Protein AF-A0A8J5LSR2-F1 (afdb_monomer)

Organism: Zingiber officinale (NCBI:txid94328)

Structure (mmCIF, N/CA/C/O backbone):
data_AF-A0A8J5LSR2-F1
#
_entry.id   AF-A0A8J5LSR2-F1
#
loop_
_atom_site.group_PDB
_atom_site.id
_atom_site.type_symbol
_atom_site.label_atom_id
_atom_site.label_alt_id
_atom_site.label_comp_id
_atom_site.label_asym_id
_atom_site.label_entity_id
_atom_site.label_seq_id
_atom_site.pdbx_PDB_ins_code
_atom_site.Cartn_x
_atom_site.Cartn_y
_atom_site.Cartn_z
_atom_site.occupancy
_atom_site.B_iso_or_equiv
_atom_site.auth_seq_id
_atom_site.auth_comp_id
_atom_site.auth_asym_id
_atom_site.auth_atom_id
_atom_site.pdbx_PDB_model_num
ATOM 1 N N . MET A 1 1 ? 14.398 -12.333 18.597 1.00 71.19 1 MET A N 1
ATOM 2 C CA . MET A 1 1 ? 13.715 -13.521 18.032 1.00 71.19 1 MET A CA 1
ATOM 3 C C . MET A 1 1 ? 12.807 -14.105 19.109 1.00 71.19 1 MET A C 1
ATOM 5 O O . MET A 1 1 ? 13.184 -14.011 20.267 1.00 71.19 1 MET A O 1
ATOM 9 N N . GLY A 1 2 ? 11.626 -14.633 18.764 1.00 87.81 2 GLY A N 1
ATOM 10 C CA . GLY A 1 2 ? 10.712 -15.279 19.732 1.00 87.81 2 GLY A CA 1
ATOM 11 C C . GLY A 1 2 ? 9.603 -14.403 20.339 1.00 87.81 2 GLY A C 1
ATOM 12 O O . GLY A 1 2 ? 8.911 -14.847 21.247 1.00 87.81 2 GLY A O 1
ATOM 13 N N . LYS A 1 3 ? 9.402 -13.170 19.854 1.00 85.56 3 LYS A N 1
ATOM 14 C CA . LYS A 1 3 ? 8.295 -12.312 20.309 1.00 85.56 3 LYS A CA 1
ATOM 15 C C . LYS A 1 3 ? 7.007 -12.688 19.572 1.00 85.56 3 LYS A C 1
ATOM 17 O O . LYS A 1 3 ? 7.012 -12.768 18.344 1.00 85.56 3 LYS A O 1
ATOM 22 N N . LEU A 1 4 ? 5.915 -12.887 20.309 1.00 86.25 4 LEU A N 1
ATOM 23 C CA . LEU A 1 4 ? 4.597 -13.124 19.722 1.00 86.25 4 LEU A CA 1
ATOM 24 C C . LEU A 1 4 ? 4.147 -11.889 18.929 1.00 86.25 4 LEU A C 1
ATOM 26 O O . LEU A 1 4 ? 4.221 -10.763 19.422 1.00 86.25 4 LEU A O 1
ATOM 30 N N . LYS A 1 5 ? 3.675 -12.103 17.698 1.00 88.12 5 LYS A N 1
ATOM 31 C CA . LYS A 1 5 ? 3.089 -11.041 16.880 1.00 88.12 5 LYS A CA 1
ATOM 32 C C . LYS A 1 5 ? 1.628 -10.852 17.271 1.00 88.12 5 LYS A C 1
ATOM 34 O O . LYS A 1 5 ? 0.807 -11.741 17.053 1.00 88.12 5 LYS A O 1
ATOM 39 N N . ASN A 1 6 ? 1.305 -9.693 17.834 1.00 89.88 6 ASN A N 1
ATOM 40 C CA . ASN A 1 6 ? -0.074 -9.351 18.169 1.00 89.88 6 ASN A CA 1
ATOM 41 C C . ASN A 1 6 ? -0.936 -9.254 16.900 1.00 89.88 6 ASN A C 1
ATOM 43 O O . ASN A 1 6 ? -0.459 -8.864 15.830 1.00 89.88 6 ASN A O 1
ATOM 47 N N . ARG A 1 7 ? -2.225 -9.588 17.035 1.00 90.31 7 ARG A N 1
ATOM 48 C CA . ARG A 1 7 ? -3.204 -9.447 15.953 1.00 90.31 7 ARG A CA 1
ATOM 49 C C . ARG A 1 7 ? -3.399 -7.967 15.619 1.00 90.31 7 ARG A C 1
ATOM 51 O O . ARG A 1 7 ? -3.663 -7.170 16.514 1.00 90.31 7 ARG A O 1
ATOM 58 N N . ILE A 1 8 ? -3.303 -7.636 14.334 1.00 91.88 8 ILE A N 1
ATOM 59 C CA . ILE A 1 8 ? -3.569 -6.288 13.821 1.00 91.88 8 ILE A CA 1
ATOM 60 C C . ILE A 1 8 ? -5.076 -6.031 13.851 1.00 91.88 8 ILE A C 1
ATOM 62 O O . ILE A 1 8 ? -5.851 -6.887 13.414 1.00 91.88 8 ILE A O 1
ATOM 66 N N . LYS A 1 9 ? -5.485 -4.868 14.365 1.00 92.19 9 LYS A N 1
ATOM 67 C CA . LYS A 1 9 ? -6.885 -4.431 14.380 1.00 92.19 9 LYS A CA 1
ATOM 68 C C . LYS A 1 9 ? -7.137 -3.369 13.301 1.00 92.19 9 LYS A C 1
ATOM 70 O O . LYS A 1 9 ? -6.197 -2.681 12.907 1.00 92.19 9 LYS A O 1
ATOM 75 N N . PRO A 1 10 ? -8.391 -3.171 12.854 1.00 92.06 10 PRO A N 1
ATOM 76 C CA . PRO A 1 10 ? -8.761 -2.078 11.947 1.00 92.06 10 PRO A CA 1
ATOM 77 C C . PRO A 1 10 ? -8.236 -0.700 12.376 1.00 92.06 10 PRO A C 1
ATOM 79 O O . PRO A 1 10 ? -7.777 0.077 11.542 1.00 92.06 10 PRO A O 1
ATOM 82 N N . ARG A 1 11 ? -8.209 -0.436 13.688 1.00 91.69 11 ARG A N 1
ATOM 83 C CA . ARG A 1 11 ? -7.714 0.819 14.286 1.00 91.69 11 ARG A CA 1
ATOM 84 C C . ARG A 1 11 ? -6.217 1.077 14.099 1.00 91.69 11 ARG A C 1
ATOM 86 O O . ARG A 1 11 ? -5.768 2.193 14.341 1.00 91.69 11 ARG A O 1
ATOM 93 N N . ASP A 1 12 ? -5.449 0.070 13.691 1.00 92.62 12 ASP A N 1
ATOM 94 C CA . ASP A 1 12 ? -4.008 0.184 13.435 1.00 92.62 12 ASP A CA 1
ATOM 95 C C . ASP A 1 12 ? -3.692 0.379 11.944 1.00 92.62 12 ASP A C 1
ATOM 97 O O . ASP A 1 12 ? -2.548 0.671 11.588 1.00 92.62 12 ASP A O 1
ATOM 101 N N . ILE A 1 13 ? -4.693 0.208 11.075 1.00 94.06 13 ILE A N 1
ATOM 102 C CA . ILE A 1 13 ? -4.546 0.184 9.620 1.00 94.06 13 ILE A CA 1
ATOM 103 C C . ILE A 1 13 ? -4.929 1.545 9.041 1.00 94.06 13 ILE A C 1
ATOM 105 O O . ILE A 1 13 ? -6.024 2.056 9.291 1.00 94.06 13 ILE A O 1
ATOM 109 N N . THR A 1 14 ? -4.040 2.096 8.219 1.00 94.81 14 THR A N 1
ATOM 110 C CA . THR A 1 14 ? -4.308 3.274 7.391 1.00 94.81 14 THR A CA 1
ATOM 111 C C . THR A 1 14 ? -4.591 2.828 5.963 1.00 94.81 14 THR A C 1
ATOM 113 O O . THR A 1 14 ? -3.807 2.077 5.379 1.00 94.81 14 THR A O 1
ATOM 116 N N . ILE A 1 15 ? -5.701 3.297 5.399 1.00 95.00 15 ILE A N 1
ATOM 117 C CA . ILE A 1 15 ? -6.128 2.983 4.031 1.00 95.00 15 ILE A CA 1
ATOM 118 C C . ILE A 1 15 ? -5.805 4.159 3.117 1.00 95.00 15 ILE A C 1
ATOM 120 O O . ILE A 1 15 ? -5.948 5.309 3.521 1.00 95.00 15 ILE A O 1
ATOM 124 N N . ASN A 1 16 ? -5.393 3.869 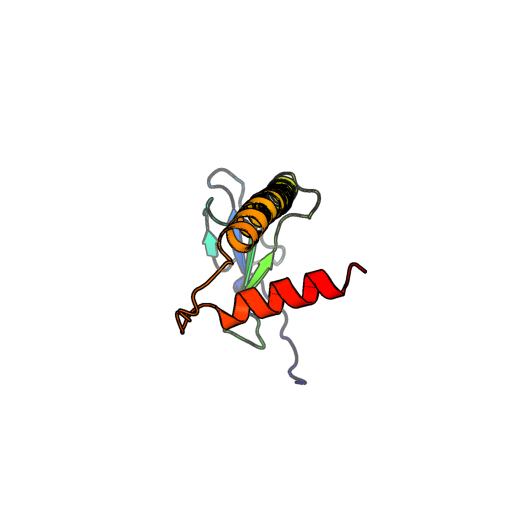1.887 1.00 95.00 16 ASN A N 1
ATOM 125 C CA . ASN A 1 16 ? -5.299 4.839 0.809 1.00 95.00 16 ASN A CA 1
ATOM 126 C C . ASN A 1 16 ? -6.270 4.482 -0.309 1.00 95.00 16 ASN A C 1
ATOM 128 O O . ASN A 1 16 ? -6.260 3.364 -0.825 1.00 95.00 16 ASN A O 1
ATOM 132 N N . ILE A 1 17 ? -7.120 5.438 -0.662 1.00 94.88 17 ILE A N 1
ATOM 133 C CA . ILE A 1 17 ? -8.176 5.258 -1.651 1.00 94.88 17 ILE A CA 1
ATOM 134 C C . ILE A 1 17 ? -8.339 6.531 -2.488 1.00 94.88 17 ILE A C 1
ATOM 136 O O . ILE A 1 17 ? -7.980 7.618 -2.048 1.00 94.88 17 ILE A O 1
ATOM 140 N N . GLY A 1 18 ? -8.880 6.427 -3.703 1.00 92.38 18 GLY A N 1
ATOM 141 C CA . GLY A 1 18 ? -9.234 7.606 -4.499 1.00 92.38 18 GLY A CA 1
ATOM 142 C C . GLY A 1 18 ? -10.288 8.470 -3.794 1.00 92.38 18 GLY A C 1
ATOM 143 O O . GLY A 1 18 ? -11.116 7.945 -3.054 1.00 92.38 18 GLY A O 1
ATOM 144 N N . LYS A 1 19 ? -10.261 9.789 -4.018 1.00 89.88 19 LYS A N 1
ATOM 145 C CA . LYS A 1 19 ? -11.185 10.746 -3.372 1.00 89.88 19 LYS A CA 1
ATOM 146 C C . LYS A 1 19 ? -12.660 10.446 -3.653 1.00 89.88 19 LYS A C 1
ATOM 148 O O . LYS A 1 19 ? -13.495 10.656 -2.785 1.00 89.88 19 LYS A O 1
ATOM 153 N N . ASP A 1 20 ? -12.944 9.924 -4.842 1.00 91.00 20 ASP A N 1
ATOM 154 C CA . ASP A 1 20 ? -14.307 9.663 -5.319 1.00 91.00 20 ASP A CA 1
ATOM 155 C C . ASP A 1 20 ? -14.752 8.209 -5.097 1.00 91.00 20 ASP A C 1
ATOM 157 O O . ASP A 1 20 ? -15.865 7.826 -5.452 1.00 91.00 20 ASP A O 1
ATOM 161 N N . ALA A 1 21 ? -13.875 7.367 -4.548 1.00 90.62 21 ALA A N 1
ATOM 162 C CA . ALA A 1 21 ? -14.156 5.954 -4.358 1.00 90.62 21 ALA A CA 1
ATOM 163 C C . ALA A 1 21 ? -14.808 5.697 -2.985 1.00 90.62 21 ALA A C 1
ATOM 165 O O . ALA A 1 21 ? -14.447 6.339 -1.995 1.00 90.62 21 ALA A O 1
ATOM 166 N N . PRO A 1 22 ? -15.750 4.740 -2.898 1.00 91.31 22 PRO A N 1
ATOM 167 C CA . PRO A 1 22 ? -16.424 4.426 -1.646 1.00 91.31 22 PRO A CA 1
ATOM 168 C C . PRO A 1 22 ? -15.434 3.853 -0.628 1.00 91.31 22 PRO A C 1
ATOM 170 O O . PRO A 1 22 ? -14.698 2.907 -0.917 1.00 91.31 22 PRO A O 1
ATOM 173 N N . ILE A 1 23 ? -15.432 4.416 0.581 1.00 89.88 23 ILE A N 1
ATOM 174 C CA . ILE A 1 23 ? -14.5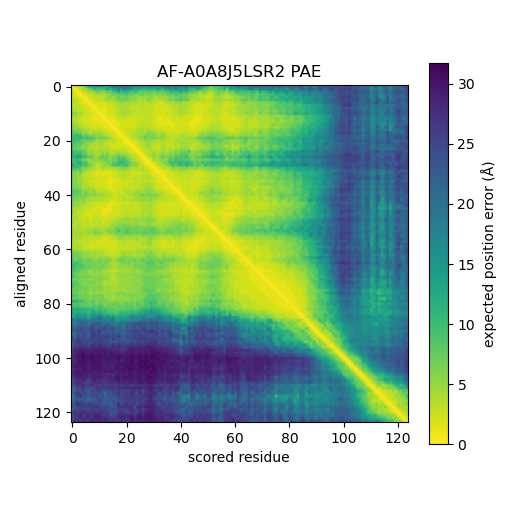87 3.941 1.680 1.00 89.88 23 ILE A CA 1
ATOM 175 C C . ILE A 1 23 ? -15.077 2.545 2.098 1.00 89.88 23 ILE A C 1
ATOM 177 O O . ILE A 1 23 ? -16.268 2.389 2.374 1.00 89.88 23 ILE A O 1
ATOM 181 N N . PRO A 1 24 ? -14.197 1.531 2.173 1.00 87.62 24 PRO A N 1
ATOM 182 C CA . PRO A 1 24 ? -14.599 0.190 2.570 1.00 87.62 24 PRO A CA 1
ATOM 183 C C . PRO A 1 24 ? -15.073 0.178 4.023 1.00 87.62 24 PRO A C 1
ATOM 185 O O . PRO A 1 24 ? -14.420 0.741 4.907 1.00 87.62 24 PRO A O 1
ATOM 188 N N . GLU A 1 25 ? -16.182 -0.503 4.290 1.00 87.00 25 GLU A N 1
ATOM 189 C CA . GLU A 1 25 ? -16.656 -0.706 5.655 1.00 87.00 25 GLU A CA 1
ATOM 190 C C . GLU A 1 25 ? -15.714 -1.632 6.432 1.00 87.00 25 GLU A C 1
ATOM 192 O O . GLU A 1 25 ? -15.109 -2.563 5.888 1.00 87.00 25 GLU A O 1
ATOM 197 N N . CYS A 1 26 ? -15.567 -1.374 7.732 1.00 87.06 26 CYS A N 1
ATOM 198 C CA . CYS A 1 26 ? -14.827 -2.278 8.599 1.00 87.06 26 CYS A CA 1
ATOM 199 C C . CYS A 1 26 ? -15.607 -3.584 8.769 1.00 87.06 26 CYS A C 1
ATOM 201 O O . CYS A 1 26 ? -16.779 -3.577 9.132 1.00 87.06 26 CYS A O 1
ATOM 203 N N . SER A 1 27 ? -14.924 -4.717 8.603 1.00 81.25 27 SER A N 1
ATOM 204 C CA . SER A 1 27 ? -15.518 -6.047 8.795 1.00 81.25 27 SER A CA 1
ATOM 205 C C . SER A 1 27 ? -15.887 -6.362 10.251 1.00 81.25 27 SER A C 1
ATOM 207 O O . SER A 1 27 ? -16.574 -7.347 10.508 1.00 81.25 27 SER A O 1
ATOM 209 N N . ILE A 1 28 ? -15.423 -5.553 11.210 1.00 84.69 28 ILE A N 1
ATOM 210 C CA . ILE A 1 28 ? -15.698 -5.712 12.640 1.00 84.69 28 ILE A CA 1
ATOM 211 C C . ILE A 1 28 ? -16.719 -4.647 13.076 1.00 84.69 28 ILE A C 1
ATOM 213 O O . ILE A 1 28 ? -16.426 -3.453 12.945 1.00 84.69 28 ILE A O 1
ATOM 217 N N . PRO A 1 29 ? -17.881 -5.045 13.634 1.00 83.31 29 PRO A N 1
ATOM 218 C CA . PRO A 1 29 ? -18.904 -4.110 14.093 1.00 83.31 29 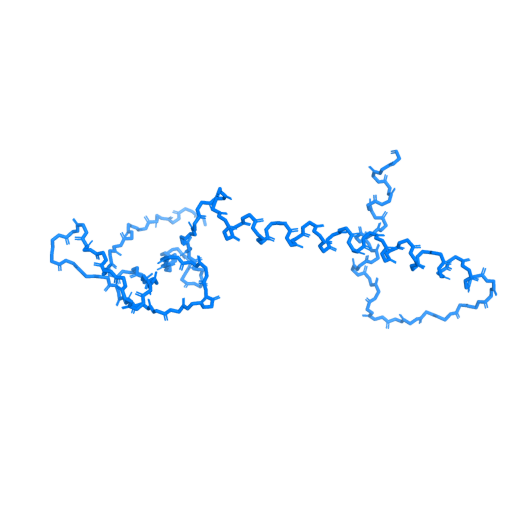PRO A CA 1
ATOM 219 C C . PRO A 1 29 ? -18.361 -3.127 15.137 1.00 83.31 29 PRO A C 1
ATOM 221 O O . PRO A 1 29 ? -17.739 -3.528 16.119 1.00 83.31 29 PRO A O 1
ATOM 224 N N . GLY A 1 30 ? -18.606 -1.831 14.934 1.00 84.94 30 GLY A N 1
ATOM 225 C CA . GLY A 1 30 ? -18.199 -0.773 15.868 1.00 84.94 30 GLY A CA 1
ATOM 226 C C . GLY A 1 30 ? -16.716 -0.387 15.816 1.00 84.94 30 GLY A C 1
ATOM 227 O O . GLY A 1 30 ? -16.289 0.491 16.568 1.00 84.94 30 GLY A O 1
ATOM 228 N N . GLU A 1 31 ? -15.920 -0.994 14.932 1.00 88.31 31 GLU A N 1
ATOM 229 C CA . GLU A 1 31 ? -14.552 -0.551 14.667 1.00 88.31 31 GLU A CA 1
ATOM 230 C C . GLU A 1 31 ? -14.473 0.367 13.445 1.00 88.31 31 GLU A C 1
ATOM 232 O O . GLU A 1 31 ? -15.338 0.372 12.573 1.00 88.31 31 GLU A O 1
ATOM 237 N N . ARG A 1 32 ? -13.428 1.196 13.424 1.00 89.88 32 ARG A N 1
ATOM 238 C CA . ARG A 1 32 ? -13.124 2.133 12.343 1.00 89.88 32 ARG A CA 1
ATOM 239 C C . ARG A 1 32 ? -11.654 2.000 11.972 1.00 89.88 32 ARG A C 1
ATOM 241 O O . ARG A 1 32 ? -10.833 1.643 12.822 1.00 89.88 32 ARG A O 1
ATOM 248 N N . TRP A 1 33 ? -11.339 2.306 10.718 1.00 93.00 33 TRP A N 1
ATOM 249 C CA . TRP A 1 33 ? -9.962 2.443 10.255 1.00 93.00 33 TRP A CA 1
ATOM 250 C C . TRP A 1 33 ? -9.241 3.536 11.037 1.00 93.00 33 TRP A C 1
ATOM 252 O O . TRP A 1 33 ? -9.872 4.487 11.504 1.00 93.00 33 TRP A O 1
ATOM 262 N N . LYS A 1 34 ? -7.918 3.415 11.158 1.00 93.12 34 LYS A N 1
ATOM 263 C CA . LYS A 1 34 ? -7.100 4.434 11.819 1.00 93.12 34 LYS A CA 1
ATOM 264 C C . LYS A 1 34 ? -7.241 5.787 11.134 1.00 93.12 34 LYS A C 1
ATOM 266 O O . LYS A 1 34 ? -7.443 6.809 11.779 1.00 93.12 34 LYS A O 1
ATOM 271 N N . GLU A 1 35 ? -7.076 5.762 9.818 1.00 93.62 35 GLU A N 1
ATOM 272 C CA . GLU A 1 35 ? -7.051 6.931 8.954 1.00 93.62 35 GLU A CA 1
ATOM 273 C C . GLU A 1 35 ? -7.334 6.488 7.515 1.00 93.62 35 GLU A C 1
ATOM 275 O O . GLU A 1 35 ? -6.925 5.398 7.099 1.00 93.62 35 GLU A O 1
ATOM 280 N N . VAL A 1 36 ? -8.013 7.345 6.755 1.00 93.38 36 VAL A N 1
ATOM 281 C CA . VAL A 1 36 ? -8.219 7.186 5.314 1.00 93.38 36 VAL A CA 1
ATOM 282 C C . VAL A 1 36 ? -7.504 8.340 4.619 1.00 93.38 36 VAL A C 1
ATOM 284 O O . VAL A 1 36 ? -7.778 9.504 4.902 1.00 93.38 36 VAL A O 1
ATOM 287 N N . LYS A 1 37 ? -6.554 8.010 3.745 1.00 94.31 37 LYS A N 1
ATOM 288 C CA . LYS A 1 37 ? -5.772 8.947 2.937 1.00 94.31 37 LYS A CA 1
ATOM 289 C C . LYS A 1 37 ? -6.167 8.846 1.468 1.00 94.31 37 LYS A C 1
ATOM 291 O O . LYS A 1 37 ? -6.698 7.830 1.023 1.00 94.31 37 LYS A O 1
ATOM 296 N N . HIS A 1 38 ? -5.873 9.913 0.734 1.00 93.69 38 HIS A N 1
ATOM 297 C CA . HIS A 1 38 ? -6.124 10.021 -0.700 1.00 93.69 38 HIS A CA 1
ATOM 298 C C . HIS A 1 38 ? -4.881 10.569 -1.408 1.00 93.69 38 HIS A C 1
ATOM 300 O O . HIS A 1 38 ? -4.865 11.709 -1.878 1.00 93.69 38 HIS A O 1
ATOM 306 N N . ASP A 1 39 ? -3.810 9.781 -1.404 1.00 93.56 39 ASP A N 1
ATOM 307 C CA . ASP A 1 39 ? -2.540 10.107 -2.045 1.00 93.56 39 ASP A CA 1
ATOM 308 C C . ASP A 1 39 ? -2.354 9.276 -3.320 1.00 93.56 39 ASP A C 1
ATOM 310 O O . ASP A 1 39 ? -2.330 8.044 -3.293 1.00 93.56 39 ASP A O 1
ATOM 314 N N . ASN A 1 40 ? -2.206 9.975 -4.445 1.00 90.69 40 ASN A N 1
ATOM 315 C CA . ASN A 1 40 ? -2.037 9.375 -5.768 1.00 90.69 40 ASN A CA 1
ATOM 316 C C . ASN A 1 40 ? -0.561 9.132 -6.125 1.00 90.69 40 ASN A C 1
ATOM 318 O O . ASN A 1 40 ? -0.279 8.501 -7.139 1.00 90.69 40 ASN A O 1
ATOM 322 N N . ASN A 1 41 ? 0.385 9.631 -5.320 1.00 90.94 41 ASN A N 1
ATOM 323 C CA . ASN A 1 41 ? 1.818 9.432 -5.559 1.00 90.94 41 ASN A CA 1
ATOM 324 C C . ASN A 1 41 ? 2.308 8.073 -5.054 1.00 90.94 41 ASN A C 1
ATOM 326 O O . ASN A 1 41 ? 3.369 7.589 -5.450 1.00 90.94 41 ASN A O 1
ATOM 330 N N . VAL A 1 42 ? 1.548 7.459 -4.150 1.00 90.75 42 VAL A N 1
ATOM 331 C CA . VAL A 1 42 ? 1.871 6.170 -3.552 1.00 90.75 42 VAL A CA 1
ATOM 332 C C . VAL A 1 42 ? 1.082 5.049 -4.213 1.00 90.75 42 VAL A C 1
ATOM 334 O O . VAL A 1 42 ? -0.042 5.223 -4.670 1.00 90.75 42 VAL A O 1
ATOM 337 N N . THR A 1 43 ? 1.679 3.859 -4.243 1.00 92.19 43 THR A N 1
ATOM 338 C CA . THR A 1 43 ? 1.086 2.679 -4.898 1.00 92.19 43 THR A CA 1
ATOM 339 C C . THR A 1 43 ? 0.520 1.653 -3.916 1.00 92.19 43 THR A C 1
ATOM 341 O O . THR A 1 43 ? 0.008 0.613 -4.336 1.00 92.19 43 THR A O 1
ATOM 344 N N . TRP A 1 44 ? 0.638 1.905 -2.610 1.00 94.19 44 TRP A N 1
ATOM 345 C CA . TRP A 1 44 ? 0.067 1.048 -1.575 1.00 94.19 44 TRP A CA 1
ATOM 346 C C . TRP A 1 44 ? -1.408 1.389 -1.341 1.00 94.19 44 TRP A C 1
ATOM 348 O O . TRP A 1 44 ? -1.821 2.543 -1.433 1.00 94.19 44 TRP A O 1
ATOM 358 N N . LEU A 1 45 ? -2.190 0.357 -1.031 1.00 93.06 45 LEU A N 1
ATOM 359 C CA . LEU A 1 45 ? -3.627 0.444 -0.754 1.00 93.06 45 LEU A CA 1
ATOM 360 C C . LEU A 1 45 ? -3.907 0.555 0.744 1.00 93.06 45 LEU A C 1
ATOM 362 O O . LEU A 1 45 ? -4.841 1.222 1.171 1.00 93.06 45 LEU A O 1
ATOM 366 N N . ALA A 1 46 ? -3.091 -0.106 1.558 1.00 94.50 46 ALA A N 1
ATOM 367 C CA . ALA A 1 46 ? -3.165 -0.024 3.006 1.00 94.50 46 ALA A CA 1
ATOM 368 C C . ALA A 1 46 ? -1.783 -0.250 3.607 1.00 94.50 46 ALA A C 1
ATOM 370 O O . ALA A 1 46 ? -0.950 -0.946 3.016 1.00 94.50 46 ALA A O 1
ATOM 371 N N . PHE A 1 47 ? -1.544 0.305 4.787 1.00 95.44 47 PHE A N 1
ATOM 372 C CA . PHE A 1 47 ? -0.344 0.011 5.557 1.00 95.44 47 PHE A CA 1
ATOM 373 C C . PHE A 1 47 ? -0.612 0.025 7.059 1.00 95.44 47 PHE A C 1
ATOM 375 O O . PHE A 1 47 ? -1.587 0.609 7.534 1.00 95.44 47 PHE A O 1
ATOM 382 N N . TRP A 1 48 ? 0.271 -0.632 7.804 1.00 95.19 48 TRP A N 1
ATOM 383 C CA . TRP A 1 48 ? 0.280 -0.625 9.266 1.00 95.19 48 TRP A CA 1
ATOM 384 C C . TRP A 1 48 ? 1.706 -0.789 9.801 1.00 95.19 48 TRP A C 1
ATOM 386 O O . TRP A 1 48 ? 2.617 -1.226 9.089 1.00 95.19 48 TRP A O 1
ATOM 396 N N . ASN A 1 49 ? 1.892 -0.453 11.076 1.00 93.31 49 ASN A N 1
ATOM 397 C CA . ASN A 1 49 ? 3.167 -0.627 11.774 1.00 93.31 49 ASN A CA 1
ATOM 398 C C . ASN A 1 49 ? 3.293 -2.066 12.279 1.00 93.31 49 ASN A C 1
ATOM 400 O O . ASN A 1 49 ? 2.327 -2.619 12.810 1.00 93.31 49 ASN A O 1
ATOM 404 N N . ASP A 1 50 ? 4.474 -2.678 12.165 1.00 90.81 50 ASP A N 1
ATOM 405 C CA . ASP A 1 50 ? 4.677 -4.008 12.741 1.00 90.81 50 ASP A CA 1
ATOM 406 C C . ASP A 1 50 ? 4.706 -3.936 14.290 1.00 90.81 50 ASP A C 1
ATOM 408 O O . ASP A 1 50 ? 5.491 -3.163 14.848 1.00 90.81 50 ASP A O 1
ATOM 412 N N . PRO A 1 51 ? 3.905 -4.744 15.019 1.00 88.31 51 PRO A N 1
ATOM 413 C CA . PRO A 1 51 ? 3.918 -4.772 16.487 1.00 88.31 51 PRO A CA 1
ATOM 414 C C . PRO A 1 51 ? 5.267 -5.189 17.089 1.00 88.31 51 PRO A C 1
ATOM 416 O O . PRO A 1 51 ? 5.559 -4.893 18.252 1.00 88.31 51 PRO A O 1
ATOM 419 N N . ILE A 1 52 ? 6.082 -5.927 16.330 1.00 89.38 52 ILE A N 1
ATOM 420 C CA . ILE A 1 52 ? 7.407 -6.364 16.775 1.00 89.38 52 ILE A CA 1
ATOM 421 C C . ILE A 1 52 ? 8.417 -5.232 16.587 1.00 89.38 52 ILE A C 1
ATOM 423 O O . ILE A 1 52 ? 9.155 -4.925 17.524 1.00 89.38 52 ILE A O 1
ATOM 427 N N . ASN A 1 53 ? 8.402 -4.598 15.411 1.00 88.81 53 ASN A N 1
ATOM 428 C CA . ASN A 1 53 ? 9.322 -3.539 15.009 1.00 88.81 53 ASN A CA 1
ATOM 429 C C . ASN A 1 53 ? 8.537 -2.278 14.607 1.00 88.81 53 ASN A C 1
ATOM 431 O O . ASN A 1 53 ? 8.225 -2.111 13.431 1.00 88.81 53 ASN A O 1
ATOM 435 N N . PRO A 1 54 ? 8.283 -1.337 15.535 1.00 84.44 54 PRO A N 1
ATOM 436 C CA . PRO A 1 54 ? 7.461 -0.154 15.258 1.00 84.44 54 PRO A CA 1
ATOM 437 C C . PRO A 1 54 ? 8.022 0.781 14.178 1.00 84.44 54 PRO A C 1
ATOM 439 O O . PRO A 1 54 ? 7.293 1.612 13.648 1.00 84.44 54 PRO A O 1
ATOM 442 N N . LYS A 1 55 ? 9.324 0.670 13.878 1.00 88.94 55 LYS A N 1
ATOM 443 C CA . LYS A 1 55 ? 10.001 1.427 12.814 1.00 88.94 55 LYS A CA 1
ATOM 444 C C . LYS A 1 55 ? 9.740 0.857 11.416 1.00 88.94 55 LYS A C 1
ATOM 446 O O . LYS A 1 55 ? 10.043 1.520 10.431 1.00 88.94 55 LYS A O 1
ATOM 451 N N . GLU A 1 56 ? 9.244 -0.374 11.328 1.00 91.44 56 GLU A N 1
ATOM 452 C CA . GLU A 1 56 ? 8.995 -1.057 10.067 1.00 91.44 56 GLU A CA 1
ATOM 453 C C . GLU A 1 56 ? 7.509 -0.981 9.706 1.00 91.44 56 GLU A C 1
ATOM 455 O O . GLU A 1 56 ? 6.628 -1.323 10.500 1.00 91.44 56 GLU A O 1
ATOM 460 N N . PHE A 1 57 ? 7.244 -0.563 8.473 1.00 93.69 57 PHE A N 1
ATOM 461 C CA . PHE A 1 57 ? 5.902 -0.473 7.918 1.00 93.69 57 PHE A CA 1
ATOM 462 C C . PHE A 1 57 ? 5.651 -1.656 6.992 1.00 93.69 57 PHE A C 1
ATOM 464 O O . PHE A 1 57 ? 6.496 -2.016 6.169 1.00 93.69 57 PHE A O 1
ATOM 471 N N . LYS A 1 58 ? 4.470 -2.255 7.112 1.00 94.19 58 LYS A N 1
ATOM 472 C CA . LYS A 1 58 ? 3.994 -3.290 6.196 1.00 94.19 58 LYS A CA 1
ATOM 473 C C . LYS A 1 58 ? 2.949 -2.675 5.279 1.00 94.19 58 LYS A C 1
ATOM 475 O O . LYS A 1 58 ? 2.060 -1.975 5.752 1.00 94.19 58 LYS A O 1
ATOM 480 N N . TYR A 1 59 ? 3.069 -2.952 3.986 1.00 95.00 59 TYR A N 1
ATOM 481 C CA . TYR A 1 59 ? 2.240 -2.366 2.937 1.00 95.00 59 TYR A CA 1
ATOM 482 C C . TYR A 1 59 ? 1.487 -3.451 2.176 1.00 95.00 59 TYR A C 1
ATOM 484 O O . TYR A 1 59 ? 2.016 -4.537 1.933 1.00 95.00 59 TYR A O 1
ATOM 492 N N . VAL A 1 60 ? 0.277 -3.119 1.744 1.00 94.25 60 VAL A N 1
ATOM 493 C CA . VAL A 1 60 ? -0.520 -3.906 0.804 1.00 94.25 60 VAL A CA 1
ATOM 494 C C . VAL A 1 60 ? -0.421 -3.243 -0.557 1.00 94.25 60 VAL A C 1
ATOM 496 O O . VAL A 1 60 ? -0.763 -2.071 -0.708 1.00 94.25 60 VAL A O 1
ATOM 499 N N . PHE A 1 61 ? 0.042 -3.996 -1.546 1.00 92.81 61 PHE A N 1
ATOM 500 C CA . PHE A 1 61 ? 0.147 -3.545 -2.928 1.00 92.81 61 PHE A CA 1
ATOM 501 C C . PHE A 1 61 ? -0.831 -4.302 -3.821 1.00 92.81 61 PHE A C 1
ATOM 503 O O . PHE A 1 61 ? -1.327 -5.371 -3.467 1.00 92.81 61 PHE A O 1
ATOM 510 N N . LEU A 1 62 ? -1.055 -3.752 -5.012 1.00 90.69 62 LEU A N 1
ATOM 511 C CA . LEU A 1 62 ? -1.716 -4.460 -6.102 1.00 90.69 62 LEU A CA 1
ATOM 512 C C . LEU A 1 62 ? -0.948 -5.733 -6.483 1.00 90.69 62 LEU A C 1
ATOM 514 O O . LEU A 1 62 ? 0.276 -5.812 -6.335 1.00 90.69 62 LEU A O 1
ATOM 518 N N . ALA A 1 63 ? -1.680 -6.704 -7.028 1.00 91.12 63 ALA A N 1
ATOM 519 C CA . ALA A 1 63 ? -1.108 -7.935 -7.554 1.00 91.12 63 ALA A CA 1
ATOM 520 C C . ALA A 1 63 ? -0.075 -7.658 -8.662 1.00 91.12 63 ALA A C 1
ATOM 522 O O . ALA A 1 63 ? -0.166 -6.665 -9.389 1.00 91.12 63 ALA A O 1
ATOM 523 N N . ALA A 1 64 ? 0.881 -8.573 -8.832 1.00 88.38 64 ALA A N 1
ATOM 524 C CA . ALA A 1 64 ? 1.916 -8.468 -9.863 1.00 88.38 64 ALA A CA 1
ATOM 525 C C . ALA A 1 64 ? 1.344 -8.451 -11.294 1.00 88.38 64 ALA A C 1
ATOM 527 O O . ALA A 1 64 ? 1.921 -7.831 -12.178 1.00 88.38 64 ALA A O 1
ATOM 528 N N . SER A 1 65 ? 0.178 -9.068 -11.507 1.00 90.00 65 SER A N 1
ATOM 529 C CA . SER A 1 65 ? -0.547 -9.051 -12.783 1.00 90.00 65 SER A CA 1
ATOM 530 C C . SER A 1 65 ? -1.218 -7.710 -13.106 1.00 90.00 65 SER A C 1
ATOM 532 O O . SER A 1 65 ? -1.762 -7.548 -14.196 1.00 90.00 65 SER A O 1
ATOM 534 N N . SER A 1 66 ? -1.215 -6.746 -12.181 1.00 90.62 66 SER A N 1
ATOM 535 C CA . SER A 1 66 ? -1.800 -5.428 -12.430 1.00 90.62 66 SER A CA 1
ATOM 536 C C . SER A 1 66 ? -0.983 -4.629 -13.446 1.00 90.62 66 SER A C 1
ATOM 538 O O . SER A 1 66 ? 0.247 -4.701 -13.489 1.00 90.62 66 SER A O 1
ATOM 540 N N . SER A 1 67 ? -1.673 -3.804 -14.235 1.00 90.50 67 SER A N 1
ATOM 541 C CA . SER A 1 67 ? -1.050 -2.950 -15.252 1.00 90.50 67 SER A CA 1
ATOM 542 C C . SER A 1 67 ? 0.024 -2.029 -14.668 1.00 90.50 67 SER A C 1
ATOM 544 O O . SER A 1 67 ? 1.094 -1.898 -15.254 1.00 90.50 67 SER A O 1
ATOM 546 N N . LEU A 1 68 ? -0.223 -1.445 -13.490 1.00 87.81 68 LEU A N 1
ATOM 547 C CA . LEU A 1 68 ? 0.708 -0.541 -12.809 1.00 87.81 68 LEU A CA 1
ATOM 548 C C . LEU A 1 68 ? 2.037 -1.232 -12.458 1.00 87.81 68 LEU A C 1
ATOM 550 O O . LEU A 1 68 ? 3.115 -0.679 -12.687 1.00 87.81 68 LEU A O 1
ATOM 554 N N . LYS A 1 69 ? 1.966 -2.457 -11.919 1.00 89.88 69 LYS A N 1
ATOM 555 C CA . LYS A 1 69 ? 3.160 -3.254 -11.607 1.00 89.88 69 LYS A CA 1
ATOM 556 C C . LYS A 1 69 ? 3.866 -3.703 -12.883 1.00 89.88 69 LYS A C 1
ATOM 558 O O . LYS A 1 69 ? 5.076 -3.532 -12.977 1.00 89.88 69 LYS A O 1
ATOM 563 N N . GLY A 1 70 ? 3.117 -4.142 -13.895 1.00 91.00 70 GLY A N 1
ATOM 564 C CA . GLY A 1 70 ? 3.676 -4.504 -15.199 1.00 91.00 70 GLY A CA 1
ATOM 565 C C . GLY A 1 70 ? 4.416 -3.352 -15.892 1.00 91.00 70 GLY A C 1
ATOM 566 O O . GLY A 1 70 ? 5.491 -3.563 -16.448 1.00 91.00 70 GLY A O 1
ATOM 567 N N . GLN A 1 71 ? 3.892 -2.123 -15.825 1.00 91.62 71 GLN A N 1
ATOM 568 C CA . GLN A 1 71 ? 4.572 -0.931 -16.352 1.00 91.62 71 GLN A CA 1
ATOM 569 C C . GLN A 1 71 ? 5.870 -0.643 -15.593 1.00 91.62 71 GLN A C 1
ATOM 571 O O . GLN A 1 71 ? 6.916 -0.472 -16.218 1.00 91.62 71 GLN A O 1
ATOM 576 N N . SER A 1 72 ? 5.824 -0.684 -14.258 1.00 91.31 72 SER A N 1
ATOM 577 C CA . SER A 1 72 ? 7.011 -0.495 -13.412 1.00 91.31 72 SER A CA 1
ATOM 578 C C . SER A 1 72 ? 8.099 -1.537 -13.708 1.00 91.31 72 SER A C 1
ATOM 580 O O . SER A 1 72 ? 9.282 -1.206 -13.811 1.00 91.31 72 SER A O 1
ATOM 582 N N . ASP A 1 73 ? 7.704 -2.798 -13.896 1.00 90.69 73 ASP A N 1
ATOM 583 C CA . ASP A 1 73 ? 8.623 -3.887 -14.227 1.00 90.69 73 ASP A CA 1
ATOM 584 C C . ASP A 1 73 ? 9.194 -3.735 -15.641 1.00 90.69 73 ASP A C 1
ATOM 586 O O . ASP A 1 73 ? 10.397 -3.914 -15.845 1.00 90.69 73 ASP A O 1
ATOM 590 N N . LYS A 1 74 ? 8.376 -3.328 -16.619 1.00 92.38 74 LYS A N 1
ATOM 591 C CA . LYS A 1 74 ? 8.849 -3.016 -17.973 1.00 92.38 74 LYS A CA 1
ATOM 592 C C . LYS A 1 74 ? 9.902 -1.909 -17.943 1.00 92.38 74 LYS A C 1
ATOM 594 O O . LYS A 1 74 ? 10.973 -2.079 -18.520 1.00 92.38 74 LYS A O 1
ATOM 599 N N . GLU A 1 75 ? 9.638 -0.810 -17.242 1.00 93.12 75 GLU A N 1
ATOM 600 C CA . GLU A 1 75 ? 10.590 0.295 -17.100 1.00 93.12 75 GLU A CA 1
ATOM 601 C C . GLU A 1 75 ? 11.896 -0.141 -16.434 1.00 93.12 75 GLU A C 1
ATOM 603 O O . GLU A 1 75 ? 12.976 0.285 -16.849 1.00 93.12 75 GLU A O 1
ATOM 608 N N . LYS A 1 76 ? 11.821 -1.017 -15.426 1.00 93.25 76 LYS A N 1
ATOM 609 C CA . LYS A 1 76 ? 13.004 -1.606 -14.792 1.00 93.25 76 LYS A CA 1
ATOM 610 C C . LYS A 1 76 ? 13.864 -2.354 -15.817 1.00 93.25 76 LYS A C 1
ATOM 612 O O . LYS A 1 76 ? 15.080 -2.155 -15.844 1.00 93.25 76 LYS A O 1
ATOM 617 N N . TYR A 1 77 ? 13.260 -3.182 -16.670 1.00 92.19 77 TYR A N 1
ATOM 618 C CA . TYR A 1 77 ? 14.003 -3.928 -17.690 1.00 92.19 77 TYR A CA 1
ATOM 619 C C . TYR A 1 77 ? 14.514 -3.044 -18.832 1.00 92.19 77 TYR A C 1
ATOM 621 O O . TYR A 1 77 ? 15.641 -3.244 -19.283 1.00 92.19 77 TYR A O 1
ATOM 629 N N . GLU A 1 78 ? 13.756 -2.036 -19.266 1.00 94.69 78 GLU A N 1
ATOM 630 C CA . GLU A 1 78 ? 14.231 -1.074 -20.268 1.00 94.69 78 GLU A CA 1
ATOM 631 C C . GLU A 1 78 ? 15.425 -0.261 -19.751 1.00 94.69 78 GLU A C 1
ATOM 633 O O . GLU A 1 78 ? 16.428 -0.116 -20.451 1.00 94.69 78 GLU A O 1
ATOM 638 N N . LYS A 1 79 ? 15.400 0.173 -18.483 1.00 91.00 79 LYS A N 1
ATOM 639 C CA . LYS A 1 79 ? 16.560 0.817 -17.843 1.00 91.00 79 LYS A CA 1
ATOM 640 C C . LYS A 1 79 ? 17.786 -0.099 -17.832 1.00 91.00 79 LYS A C 1
ATOM 642 O O . LYS A 1 79 ? 18.884 0.359 -18.141 1.00 91.00 79 LYS A O 1
ATOM 647 N N . ALA A 1 80 ? 17.613 -1.388 -17.541 1.00 90.75 80 ALA A N 1
ATOM 648 C CA . ALA A 1 80 ? 18.708 -2.359 -17.587 1.00 90.75 80 ALA A CA 1
ATOM 649 C C . ALA A 1 80 ? 19.257 -2.574 -19.015 1.00 90.75 80 ALA A C 1
ATOM 651 O O . ALA A 1 80 ? 20.469 -2.694 -19.199 1.00 90.75 80 ALA A O 1
ATOM 652 N N . ARG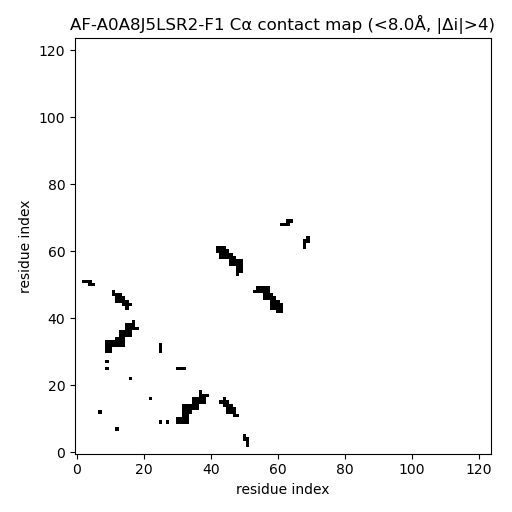 A 1 81 ? 18.395 -2.568 -20.043 1.00 90.56 81 ARG A N 1
ATOM 653 C CA . ARG A 1 81 ? 18.808 -2.652 -21.459 1.00 90.56 81 ARG A CA 1
ATOM 654 C C . ARG A 1 81 ? 19.608 -1.426 -21.896 1.00 90.56 81 ARG A C 1
ATOM 656 O O . ARG A 1 81 ? 20.664 -1.577 -22.510 1.00 90.56 81 ARG A O 1
ATOM 663 N N . LEU A 1 82 ? 19.144 -0.229 -21.536 1.00 88.69 82 LEU A N 1
ATOM 664 C CA 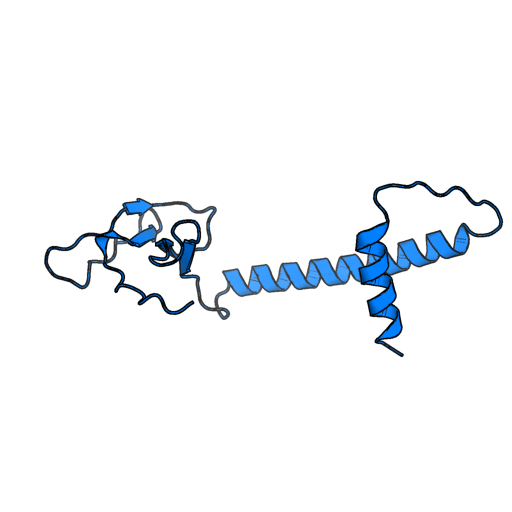. LEU A 1 82 ? 19.857 1.025 -21.798 1.00 88.69 82 LEU A CA 1
ATOM 665 C C . LEU A 1 82 ? 21.217 1.056 -21.096 1.00 88.69 82 LEU A C 1
ATOM 667 O O . LEU A 1 82 ? 22.209 1.461 -21.703 1.00 88.69 82 LEU A O 1
ATOM 671 N N . LEU A 1 83 ? 21.279 0.576 -19.848 1.00 87.00 83 LEU A N 1
ATOM 672 C CA . LEU A 1 83 ? 22.537 0.431 -19.120 1.00 87.00 83 LEU A CA 1
ATOM 673 C C . LEU A 1 83 ? 23.508 -0.462 -19.899 1.00 87.00 83 LEU A C 1
ATOM 675 O O . LEU A 1 83 ? 24.627 -0.035 -20.153 1.00 87.00 83 LEU A O 1
AT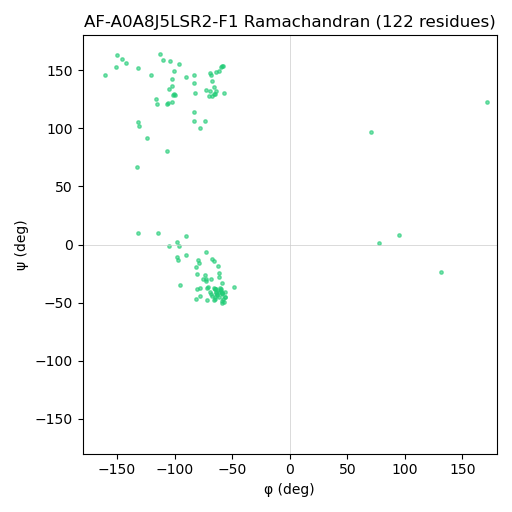OM 679 N N . LYS A 1 84 ? 23.072 -1.644 -20.357 1.00 81.88 84 LYS A N 1
ATOM 680 C CA . LYS A 1 84 ? 23.914 -2.565 -21.139 1.00 81.88 84 LYS A CA 1
ATOM 681 C C . LYS A 1 84 ? 24.489 -1.901 -22.395 1.00 81.88 84 LYS A C 1
ATOM 683 O O . LYS A 1 84 ? 25.685 -2.029 -22.649 1.00 81.88 84 LYS A O 1
ATOM 688 N N . LEU A 1 85 ? 23.665 -1.169 -23.149 1.00 77.00 85 LEU A N 1
ATOM 689 C CA . LEU A 1 85 ? 24.095 -0.467 -24.364 1.00 77.00 85 LEU A CA 1
ATOM 690 C C . LEU A 1 85 ? 25.139 0.622 -24.066 1.00 77.00 85 LEU A C 1
ATOM 692 O O . LEU A 1 85 ? 26.141 0.750 -24.777 1.00 77.00 85 LEU A O 1
ATOM 696 N N . ASN A 1 86 ? 24.928 1.392 -22.999 1.00 74.31 86 ASN A N 1
ATOM 697 C CA . ASN A 1 86 ? 25.865 2.430 -22.580 1.00 74.31 86 ASN A CA 1
ATOM 698 C C . ASN A 1 86 ? 27.156 1.833 -22.006 1.00 74.31 86 ASN A C 1
ATOM 700 O O . ASN A 1 86 ? 28.234 2.340 -22.301 1.00 74.31 86 ASN A O 1
ATOM 704 N N . SER A 1 87 ? 27.083 0.711 -21.285 1.00 61.97 87 SER A N 1
ATOM 705 C CA . SER A 1 87 ? 28.258 -0.019 -20.803 1.00 61.97 87 SER A CA 1
ATOM 706 C C . SER A 1 87 ? 29.157 -0.487 -21.949 1.00 61.97 87 SER A C 1
ATOM 708 O O . SER A 1 87 ? 30.373 -0.406 -21.814 1.00 61.97 87 SER A O 1
ATOM 710 N N . SER A 1 88 ? 28.611 -0.925 -23.091 1.00 59.34 88 SER A N 1
ATOM 711 C CA . SER A 1 88 ? 29.421 -1.247 -24.281 1.00 59.34 88 SER A CA 1
ATOM 712 C C . SER A 1 88 ? 30.129 -0.025 -24.881 1.00 59.34 88 SER A C 1
ATOM 714 O O . SER A 1 88 ? 31.288 -0.134 -25.274 1.00 59.34 88 SER A O 1
ATOM 716 N N . LYS A 1 89 ? 29.483 1.151 -24.896 1.00 59.19 89 LYS A N 1
ATOM 717 C CA . LYS A 1 89 ? 30.108 2.406 -25.356 1.00 59.19 89 LYS A CA 1
ATOM 718 C C . LYS A 1 89 ? 31.220 2.860 -24.417 1.00 59.19 89 LYS A C 1
ATOM 720 O O . LYS A 1 89 ? 32.302 3.203 -24.877 1.00 59.19 89 LYS A O 1
ATOM 725 N N . SER A 1 90 ? 30.978 2.808 -23.107 1.00 55.59 90 SER A N 1
ATOM 726 C CA . SER A 1 90 ? 32.003 3.118 -22.115 1.00 55.59 90 SER A CA 1
ATOM 727 C C . SER A 1 90 ? 33.161 2.129 -22.193 1.00 55.59 90 SER A C 1
ATOM 729 O O . SER A 1 90 ? 34.294 2.575 -22.194 1.00 55.59 90 SER A O 1
ATOM 731 N N . LYS A 1 91 ? 32.921 0.814 -22.333 1.00 55.66 91 LYS A N 1
ATOM 732 C CA . LYS A 1 91 ? 33.999 -0.176 -22.529 1.00 55.66 91 LYS A CA 1
ATOM 733 C C . LYS A 1 91 ? 34.866 0.157 -23.747 1.00 55.66 91 LYS A C 1
ATOM 735 O O . LYS A 1 91 ? 36.080 0.131 -23.617 1.00 55.66 91 LYS A O 1
ATOM 740 N N . HIS A 1 92 ? 34.273 0.518 -24.887 1.00 51.19 92 HIS A N 1
ATOM 741 C CA . HIS A 1 92 ? 35.046 0.944 -26.060 1.00 51.19 92 HIS A CA 1
ATOM 742 C C . HIS A 1 92 ? 35.848 2.230 -25.822 1.00 51.19 92 HIS A C 1
ATOM 744 O O . HIS A 1 92 ? 36.984 2.308 -26.276 1.00 51.19 92 HIS A O 1
ATOM 750 N N . LEU A 1 93 ? 35.297 3.198 -25.084 1.00 46.06 93 LEU A N 1
ATOM 751 C CA . LEU A 1 93 ? 36.009 4.424 -24.711 1.00 46.06 93 LEU A CA 1
ATOM 752 C C . LEU A 1 93 ? 37.193 4.120 -23.771 1.00 46.06 93 LEU A C 1
ATOM 754 O O . LEU A 1 93 ? 38.320 4.489 -24.068 1.00 46.06 93 LEU A O 1
ATOM 758 N N . TRP A 1 94 ? 36.976 3.322 -22.718 1.00 45.28 94 TRP A N 1
ATOM 759 C CA . TRP A 1 94 ? 38.033 2.880 -21.795 1.00 45.28 94 TRP A CA 1
ATOM 760 C C . TRP A 1 94 ? 39.140 2.068 -22.487 1.00 45.28 94 TRP A C 1
ATOM 762 O O . TRP A 1 94 ? 40.306 2.202 -22.126 1.00 45.28 94 TRP A O 1
ATOM 772 N N . PHE A 1 95 ? 38.792 1.229 -23.470 1.00 42.84 95 PHE A N 1
ATOM 773 C CA . PHE A 1 95 ? 39.771 0.455 -24.244 1.00 42.84 95 PHE A CA 1
ATOM 774 C C . PHE A 1 95 ? 40.525 1.304 -25.276 1.00 42.84 95 PHE A C 1
ATOM 776 O O . PHE A 1 95 ? 41.673 0.995 -25.579 1.00 42.84 95 PHE A O 1
ATOM 783 N N . SER A 1 96 ? 39.908 2.363 -25.808 1.00 42.66 96 SER A N 1
ATOM 784 C CA . SER A 1 96 ? 40.551 3.274 -26.763 1.00 42.66 96 SER A CA 1
ATOM 785 C C . SER A 1 96 ? 41.458 4.309 -26.088 1.00 42.66 96 SER A C 1
ATOM 787 O O . SER A 1 96 ? 42.408 4.767 -26.717 1.00 42.66 96 SER A O 1
ATOM 789 N N . ASP A 1 97 ? 41.201 4.649 -24.821 1.00 40.31 97 ASP A N 1
ATOM 790 C CA . ASP A 1 97 ? 41.960 5.651 -24.056 1.00 40.31 97 ASP A CA 1
ATOM 791 C C . ASP A 1 97 ? 43.162 5.067 -23.279 1.00 40.31 97 ASP A C 1
ATOM 793 O O . ASP A 1 97 ? 43.806 5.774 -22.508 1.00 40.31 97 ASP A O 1
ATOM 797 N N . SER A 1 98 ? 43.508 3.785 -23.470 1.00 46.22 98 SER A N 1
ATOM 798 C CA . SER A 1 98 ? 44.722 3.179 -22.891 1.00 46.22 98 SER A CA 1
ATOM 799 C C . SER A 1 98 ? 45.822 2.942 -23.929 1.00 46.22 98 SER A C 1
ATOM 801 O O . SER A 1 98 ? 46.062 1.812 -24.355 1.00 46.22 98 SER A O 1
ATOM 803 N N . PRO A 1 99 ? 46.572 4.003 -24.261 1.00 47.59 99 PRO A N 1
ATOM 804 C CA . PRO A 1 99 ? 48.024 3.900 -24.297 1.00 47.59 99 PRO A CA 1
ATOM 805 C C . PRO A 1 99 ? 48.639 5.087 -23.533 1.00 47.59 99 PRO A C 1
ATOM 807 O O . PRO A 1 99 ? 48.682 6.199 -24.039 1.00 47.59 99 PRO A O 1
ATOM 810 N N . HIS A 1 100 ? 49.149 4.835 -22.322 1.00 46.03 100 HIS A N 1
ATOM 811 C CA . HIS A 1 100 ? 49.797 5.802 -21.413 1.00 46.03 100 HIS A CA 1
ATOM 812 C C . HIS A 1 100 ? 48.901 6.858 -20.734 1.00 46.03 100 HIS A C 1
ATOM 814 O O . HIS A 1 100 ? 48.727 7.964 -21.229 1.00 46.03 100 HIS A O 1
ATOM 820 N N . SER A 1 101 ? 48.476 6.593 -19.495 1.00 34.47 101 SER A N 1
ATOM 821 C CA . SER A 1 101 ? 48.837 7.407 -18.312 1.00 34.47 101 SER A CA 1
ATOM 822 C C . SER A 1 101 ? 48.018 6.981 -17.090 1.00 34.47 101 SER A C 1
ATOM 824 O O . SER A 1 101 ? 46.791 6.972 -17.089 1.00 34.47 101 SER A O 1
ATOM 826 N N . LEU A 1 102 ? 48.728 6.604 -16.026 1.00 41.44 102 LEU A N 1
ATOM 827 C CA . LEU A 1 102 ? 48.166 6.330 -14.708 1.00 41.44 102 LEU A CA 1
ATOM 828 C C . LEU A 1 102 ? 47.783 7.663 -14.042 1.00 41.44 102 LEU A C 1
ATOM 830 O O . LEU A 1 102 ? 48.657 8.382 -13.564 1.00 41.44 102 LEU A O 1
ATOM 834 N N . VAL A 1 103 ? 46.490 7.977 -13.963 1.00 37.12 103 VAL A N 1
ATOM 835 C CA . VAL A 1 103 ? 45.957 8.935 -12.980 1.00 37.12 103 VAL A CA 1
ATOM 836 C C . VAL A 1 103 ? 44.752 8.286 -12.307 1.00 37.12 103 VAL A C 1
ATOM 838 O O . VAL A 1 103 ? 43.668 8.183 -12.875 1.00 37.12 103 VAL A O 1
ATOM 841 N N . ILE A 1 104 ? 44.968 7.789 -11.090 1.00 40.06 104 ILE A N 1
ATOM 842 C CA . ILE A 1 104 ? 43.940 7.170 -10.251 1.00 40.06 104 ILE A CA 1
ATOM 843 C C . ILE A 1 104 ? 43.195 8.295 -9.520 1.00 40.06 104 ILE A C 1
ATOM 845 O O . ILE A 1 104 ? 43.723 8.892 -8.587 1.00 40.06 104 ILE A O 1
ATOM 849 N N . CYS A 1 105 ? 41.960 8.594 -9.934 1.00 33.62 105 CYS A N 1
ATOM 850 C CA . CYS A 1 105 ? 41.027 9.389 -9.132 1.00 33.62 105 CYS A CA 1
ATOM 851 C C . CYS A 1 105 ? 40.417 8.506 -8.031 1.00 33.62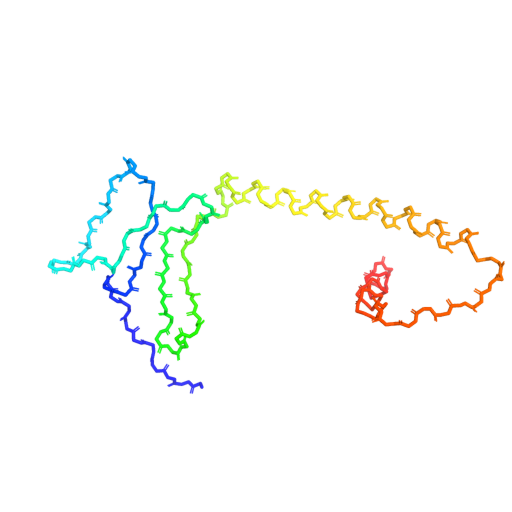 105 CYS A C 1
ATOM 853 O O . CYS A 1 105 ? 39.488 7.731 -8.274 1.00 33.62 105 CYS A O 1
ATOM 855 N N . GLU A 1 106 ? 40.932 8.626 -6.809 1.00 45.06 106 GLU A N 1
ATOM 856 C CA . GLU A 1 106 ? 40.381 7.980 -5.618 1.00 45.06 106 GLU A CA 1
ATOM 857 C C . GLU A 1 106 ? 39.004 8.549 -5.225 1.00 45.06 106 GLU A C 1
ATOM 859 O O . GLU A 1 106 ? 38.756 9.753 -5.277 1.00 45.06 106 GLU A O 1
ATOM 864 N N . GLY A 1 107 ? 38.101 7.663 -4.784 1.00 38.38 107 GLY A N 1
ATOM 865 C CA . GLY A 1 107 ? 37.009 8.031 -3.871 1.00 38.38 107 GLY A CA 1
ATOM 866 C C . 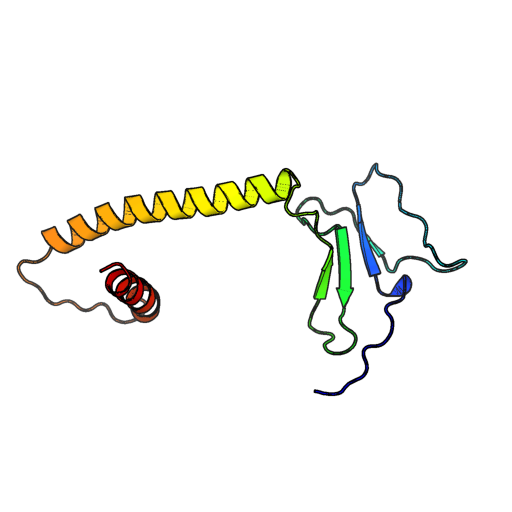GLY A 1 107 ? 35.594 7.571 -4.235 1.00 38.38 107 GLY A C 1
ATOM 867 O O . GLY A 1 107 ? 34.765 7.428 -3.342 1.00 38.38 107 GLY A O 1
ATOM 868 N N . ARG A 1 108 ? 35.276 7.292 -5.508 1.00 38.47 108 ARG A N 1
ATOM 869 C CA . ARG A 1 108 ? 33.905 6.881 -5.914 1.00 38.47 108 ARG A CA 1
ATOM 870 C C . ARG A 1 108 ? 33.839 5.640 -6.815 1.00 38.47 108 ARG A C 1
ATOM 872 O O . ARG A 1 108 ? 32.777 5.308 -7.333 1.00 38.47 108 ARG A O 1
ATOM 879 N N . PHE A 1 109 ? 34.967 4.947 -6.975 1.00 44.16 109 PHE A N 1
ATOM 880 C CA . PHE A 1 109 ? 35.142 3.837 -7.920 1.00 44.16 109 PHE A CA 1
ATOM 881 C C . PHE A 1 109 ? 34.962 2.427 -7.320 1.00 44.16 109 PHE A C 1
ATOM 883 O O . PHE A 1 109 ? 34.810 1.475 -8.074 1.00 44.16 109 PHE A O 1
ATOM 890 N N . SER A 1 110 ? 34.930 2.258 -5.994 1.00 49.28 110 SER A N 1
ATOM 891 C CA . SER A 1 110 ? 35.056 0.923 -5.372 1.00 49.28 110 SER A CA 1
ATOM 892 C C . SER A 1 110 ? 33.827 0.008 -5.541 1.00 49.28 110 SER A C 1
ATOM 894 O O . SER A 1 110 ? 33.962 -1.143 -5.953 1.00 49.28 110 SER A O 1
ATOM 896 N N . THR A 1 111 ? 32.608 0.493 -5.290 1.00 47.69 111 THR A N 1
ATOM 897 C CA . THR A 1 111 ? 31.431 -0.398 -5.201 1.00 47.69 111 THR A CA 1
ATOM 898 C C . THR A 1 111 ? 30.860 -0.790 -6.564 1.00 47.69 111 THR A C 1
ATOM 900 O O . THR A 1 111 ? 30.497 -1.945 -6.775 1.00 47.69 111 THR A O 1
ATOM 903 N N . ASN A 1 112 ? 30.838 0.136 -7.526 1.00 51.94 112 ASN A N 1
ATOM 904 C CA . ASN A 1 112 ? 30.355 -0.146 -8.882 1.00 51.94 112 ASN A CA 1
ATOM 905 C C . ASN A 1 112 ? 31.331 -0.998 -9.704 1.00 51.94 112 ASN A C 1
ATOM 907 O O . ASN A 1 112 ? 30.896 -1.690 -10.624 1.00 51.94 112 ASN A O 1
ATOM 911 N N . TRP A 1 113 ? 32.629 -0.955 -9.393 1.00 47.59 113 TRP A N 1
ATOM 912 C CA . TRP A 1 113 ? 33.646 -1.733 -10.100 1.00 47.59 113 TRP A CA 1
ATOM 913 C C . TRP A 1 113 ? 33.645 -3.202 -9.658 1.00 47.59 113 TRP A C 1
ATOM 915 O O . TRP A 1 113 ? 33.604 -4.087 -10.509 1.00 47.59 113 TRP A O 1
ATOM 925 N N . LEU A 1 114 ? 33.556 -3.472 -8.348 1.00 51.62 114 LEU A N 1
ATOM 926 C CA . LEU A 1 114 ? 33.400 -4.833 -7.811 1.00 51.62 114 LEU A CA 1
ATOM 927 C C . LEU A 1 114 ? 32.132 -5.525 -8.337 1.00 51.62 114 LEU A C 1
ATOM 929 O O . LEU A 1 114 ? 32.190 -6.680 -8.753 1.00 51.62 114 LEU A O 1
ATOM 933 N N . GLN A 1 115 ? 31.005 -4.806 -8.396 1.00 55.09 115 GLN A N 1
ATOM 934 C CA . GLN A 1 115 ? 29.742 -5.341 -8.917 1.00 55.09 115 GLN A CA 1
ATOM 935 C C . GLN A 1 115 ? 29.833 -5.713 -10.412 1.00 55.09 115 GLN A C 1
ATOM 937 O O . GLN A 1 115 ? 29.321 -6.755 -10.819 1.00 55.09 115 GLN A O 1
ATOM 942 N N . HIS A 1 116 ? 30.480 -4.879 -11.238 1.00 51.53 116 HIS A N 1
ATOM 943 C CA . HIS A 1 116 ? 30.611 -5.131 -12.679 1.00 51.53 116 HIS A CA 1
ATOM 944 C C . HIS A 1 116 ? 31.684 -6.178 -13.022 1.00 51.53 116 HIS A C 1
ATOM 946 O O . HIS A 1 116 ? 31.455 -6.973 -13.934 1.00 51.53 116 HIS A O 1
ATOM 952 N N . SER A 1 117 ? 32.817 -6.218 -12.308 1.00 47.12 117 SER A N 1
ATOM 953 C CA . SER A 1 117 ? 33.870 -7.226 -12.531 1.00 47.12 117 SER A CA 1
ATOM 954 C C . SER A 1 117 ? 33.397 -8.642 -12.203 1.00 47.12 117 SER A C 1
ATOM 956 O O . SER A 1 117 ? 33.691 -9.571 -12.950 1.00 47.12 117 SER A O 1
ATOM 958 N N . LEU A 1 118 ? 32.599 -8.819 -11.144 1.00 51.19 118 LEU A N 1
ATOM 959 C CA . LEU A 1 118 ? 32.049 -10.133 -10.790 1.00 5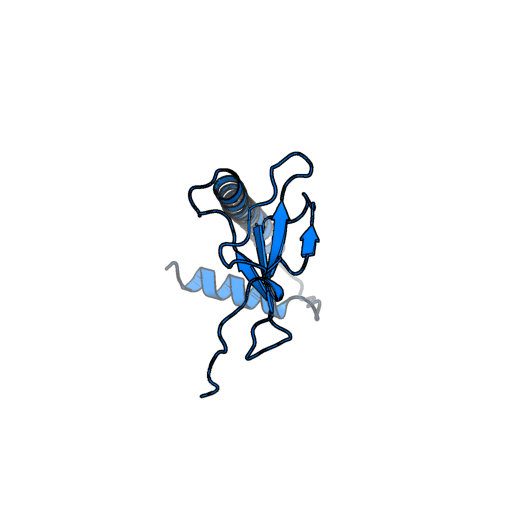1.19 118 LEU A CA 1
ATOM 960 C C . LEU A 1 118 ? 31.014 -10.643 -11.809 1.00 51.19 118 LEU A C 1
ATOM 962 O O . LEU A 1 118 ? 30.914 -11.846 -12.024 1.00 51.19 118 LEU A O 1
ATOM 966 N N . TYR A 1 119 ? 30.283 -9.748 -12.483 1.00 50.66 119 TYR A N 1
ATOM 967 C CA . TYR A 1 119 ? 29.319 -10.132 -13.525 1.00 50.66 119 TYR A CA 1
ATOM 968 C C . TYR A 1 119 ? 29.986 -10.601 -14.825 1.00 50.66 119 TYR A C 1
ATOM 970 O O . TYR A 1 119 ? 29.414 -11.419 -15.539 1.00 50.66 119 TYR A O 1
ATOM 978 N N . ALA A 1 120 ? 31.180 -10.090 -15.142 1.00 42.53 120 ALA A N 1
ATOM 979 C CA . ALA A 1 120 ? 31.938 -10.518 -16.317 1.00 42.53 120 ALA A CA 1
ATOM 980 C C . ALA A 1 120 ? 32.548 -11.919 -16.138 1.00 42.53 120 ALA A C 1
ATOM 982 O O . ALA A 1 120 ? 32.628 -12.659 -17.106 1.00 42.53 120 ALA A O 1
ATOM 983 N N . PHE A 1 121 ? 32.902 -12.301 -14.907 1.00 39.53 121 PHE A N 1
ATOM 984 C CA . PHE A 1 121 ? 33.496 -13.608 -14.595 1.00 39.53 121 PHE A CA 1
ATOM 985 C C . PHE A 1 121 ? 32.471 -14.756 -14.509 1.00 39.53 121 PHE A C 1
ATOM 987 O O . PHE A 1 121 ? 32.852 -15.917 -14.477 1.00 39.53 121 PHE A O 1
ATOM 994 N N . ALA A 1 122 ? 31.172 -14.443 -14.438 1.00 40.50 122 ALA A N 1
ATOM 995 C CA . ALA A 1 122 ? 30.094 -15.429 -14.302 1.00 40.50 122 ALA A CA 1
ATOM 996 C C . ALA A 1 122 ? 29.402 -15.788 -15.635 1.00 40.50 122 ALA A C 1
ATOM 998 O O . ALA A 1 122 ? 28.414 -16.518 -15.625 1.00 40.50 122 ALA A O 1
ATOM 999 N N . CYS A 1 123 ? 29.854 -15.223 -16.761 1.00 38.09 123 CYS A N 1
ATOM 1000 C CA . CYS A 1 123 ? 29.287 -15.456 -18.097 1.00 38.09 123 CYS A CA 1
ATOM 1001 C C . CYS A 1 123 ? 30.248 -16.170 -19.066 1.00 38.09 123 CYS A C 1
ATOM 1003 O O . CYS A 1 123 ? 29.905 -16.262 -20.244 1.00 38.09 123 CYS A O 1
ATOM 1005 N N . ASP A 1 124 ? 31.385 -16.673 -18.576 1.00 36.53 124 ASP A N 1
ATOM 1006 C CA . ASP A 1 124 ? 32.262 -17.615 -19.288 1.00 36.53 124 ASP A CA 1
ATOM 1007 C C . ASP A 1 124 ? 32.053 -19.045 -18.763 1.00 36.53 124 ASP A C 1
ATOM 1009 O O . ASP A 1 124 ? 31.888 -19.203 -17.527 1.00 36.53 124 ASP A O 1
#

Nearest PDB structures (foldseek):
  2b9s-assembly1_A  TM=8.932E-01  e=6.478E-09  Leishmania donovani
  1a31-assembly1_A  TM=8.559E-01  e=1.027E-08  Homo sapiens
  1ej9-assembly1_A  TM=8.966E-01  e=4.993E-08  Homo sapiens
  1a35-assembly1_A  TM=8.582E-01  e=2.760E-08  Homo sapiens
  1tl8-assembly1_A  TM=8.530E-01  e=1.864E-07  Homo sapiens

Sequence (124 aa):
MGKLKNRIKPRDITINIGKDAPIPECSIPGERWKEVKHDNNVTWLAFWNDPINPKEFKYVFLAASSSLKGQSDKEKYEKARLLKLNSSKSKHLWFSDSPHSLVICEGRFSTNWLQHSLYAFACD

Solvent-accessible surface area (backbone atoms only — not comparable to full-atom values): 7892 Å² total; per-residue (Å²): 136,89,76,83,74,71,86,86,52,57,60,59,32,35,38,38,47,61,88,90,52,83,80,81,77,59,92,50,90,95,55,50,61,55,44,81,43,67,61,85,92,55,76,53,43,32,35,33,60,36,85,84,44,75,90,43,74,48,74,41,63,75,59,74,88,36,68,71,47,46,50,54,51,49,52,53,52,51,52,52,52,53,48,55,57,49,51,55,53,50,49,53,51,61,62,69,68,65,77,87,77,95,76,86,79,85,87,82,58,68,69,68,46,57,59,51,56,56,58,62,66,71,76,112

InterPro domains:
  IPR008336 DNA topoisomerase I, DNA binding, eukaryotic-type [PF02919] (1-62)
  IPR013030 DNA topoisomerase I, DNA binding, N-terminal domain 2 [G3DSA:2.170.11.10] (1-64)
  IPR013499 DNA topoisomerase I, eukaryotic-type [SM00435] (1-124)
  IPR036202 DNA topoisomerase I, DNA binding, eukaryotic-type, N-terminal domain superfamily [SSF56741] (1-64)
  IPR051062 DNA topoisomerase IB [PTHR10290] (1-85)

Radius of gyration: 24.25 Å; Cα contacts (8 Å, |Δi|>4): 96; chains: 1; bounding box: 69×28×47 Å

Mean predicted aligned error: 12.94 Å

Foldseek 3Di:
DPDDFDDDDQLQKEFEDAPPDDDDDGPDPPDHHVYYHHDPVDQFGMKGAGPVHRVDIDTHGDDCPDPVNVVVVVVVVVVVVVVVVVVVVVVVVVVVPPDDDDDDDDDPCPPVVVVVVVVVVVPD

Secondary structure (DSSP, 8-state):
-----PPPPGGGPEEE--TTSPPPPPSSTT---SEEE--SS--EEEEEE-SS-TT-EEEEE--TTSHHHHHHHHHHHHHHHHHHHHHHHHHHHHHHS-SS------SS-HHHHHHHHHHHHT--

pLDDT: mean 76.72, std 21.01, range [33.62, 95.44]